Protein AF-A0A523XXC7-F1 (afdb_monomer_lite)

Structure (mmCIF, N/CA/C/O backbone):
data_AF-A0A523XXC7-F1
#
_entry.id   AF-A0A523XXC7-F1
#
loop_
_atom_site.group_PDB
_atom_site.id
_atom_site.type_symbol
_atom_site.label_atom_id
_atom_site.label_alt_id
_atom_site.label_comp_id
_atom_site.label_asym_id
_atom_site.label_entity_id
_atom_site.label_seq_id
_atom_site.pdbx_PDB_ins_code
_atom_site.Cartn_x
_atom_site.Cartn_y
_atom_site.Cartn_z
_atom_site.occupancy
_atom_site.B_iso_or_equiv
_atom_site.auth_seq_id
_atom_site.auth_comp_id
_atom_site.auth_asym_id
_atom_site.auth_atom_id
_atom_site.pdbx_PDB_model_num
ATOM 1 N N . MET A 1 1 ? 66.576 -12.787 -22.210 1.00 51.50 1 MET A N 1
ATOM 2 C CA . MET A 1 1 ? 65.827 -11.520 -22.410 1.00 51.50 1 MET A CA 1
ATOM 3 C C . MET A 1 1 ? 64.479 -11.651 -23.153 1.00 51.50 1 MET A C 1
ATOM 5 O O . MET A 1 1 ? 63.922 -10.629 -23.510 1.00 51.50 1 MET A O 1
ATOM 9 N N . LYS A 1 2 ? 63.884 -12.848 -23.357 1.00 53.31 2 LYS A N 1
ATOM 10 C CA . LYS A 1 2 ? 62.590 -13.000 -24.082 1.00 53.31 2 LYS A CA 1
ATOM 11 C C . LYS A 1 2 ? 61.400 -13.483 -23.227 1.00 53.31 2 LYS A C 1
ATOM 13 O O . LYS A 1 2 ? 60.315 -13.682 -23.751 1.00 53.31 2 LYS A O 1
ATOM 18 N N . ARG A 1 3 ? 61.594 -13.696 -21.916 1.00 52.50 3 ARG A N 1
ATOM 19 C CA . ARG A 1 3 ? 60.540 -14.209 -21.013 1.00 52.50 3 ARG A CA 1
ATOM 20 C C . ARG A 1 3 ? 59.697 -13.102 -20.355 1.00 52.50 3 ARG A C 1
ATOM 22 O O . ARG A 1 3 ? 58.526 -13.332 -20.097 1.00 52.50 3 ARG A O 1
ATOM 29 N N . VAL A 1 4 ? 60.241 -11.895 -20.164 1.00 45.66 4 VAL A N 1
ATOM 30 C CA . VAL A 1 4 ? 59.551 -10.769 -19.489 1.00 45.66 4 VAL A CA 1
ATOM 31 C C . VAL A 1 4 ? 58.502 -10.093 -20.391 1.00 45.66 4 VAL A C 1
ATOM 33 O O . VAL A 1 4 ? 57.423 -9.739 -19.928 1.00 45.66 4 VAL A O 1
ATOM 36 N N . THR A 1 5 ? 58.756 -10.001 -21.700 1.00 50.88 5 THR A N 1
ATOM 37 C CA . THR A 1 5 ? 57.803 -9.452 -22.687 1.00 50.88 5 THR A CA 1
ATOM 38 C C . THR A 1 5 ? 56.599 -10.369 -22.935 1.00 50.88 5 THR A C 1
ATOM 40 O O . THR A 1 5 ? 55.508 -9.894 -23.235 1.00 50.88 5 THR A O 1
ATOM 43 N N . LEU A 1 6 ? 56.774 -11.682 -22.754 1.00 50.78 6 LEU A N 1
ATOM 44 C C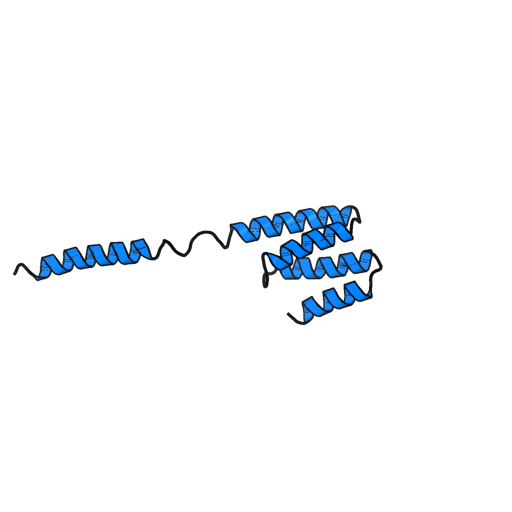A . LEU A 1 6 ? 55.736 -12.703 -22.948 1.00 50.78 6 LEU A CA 1
ATOM 45 C C . LEU A 1 6 ? 54.768 -12.796 -21.754 1.00 50.78 6 LEU A C 1
ATOM 47 O O . LEU A 1 6 ? 53.596 -13.119 -21.938 1.00 50.78 6 LEU A O 1
ATOM 51 N N . ILE A 1 7 ? 55.247 -12.467 -20.548 1.00 55.25 7 ILE A N 1
ATOM 52 C CA . ILE A 1 7 ? 54.428 -12.317 -19.336 1.00 55.25 7 ILE A CA 1
ATOM 53 C C . ILE A 1 7 ? 53.597 -11.028 -19.428 1.00 55.25 7 ILE A C 1
ATOM 55 O O . ILE A 1 7 ? 52.399 -11.075 -19.187 1.00 55.25 7 ILE A O 1
ATOM 59 N N . SER A 1 8 ? 54.183 -9.913 -19.882 1.00 54.81 8 SER A N 1
ATOM 60 C CA . SER A 1 8 ? 53.473 -8.634 -20.076 1.00 54.81 8 SER A CA 1
ATOM 61 C C . SER A 1 8 ? 52.302 -8.737 -21.071 1.00 54.81 8 SER A C 1
ATOM 63 O O . SER A 1 8 ? 51.192 -8.291 -20.782 1.00 54.81 8 SER A O 1
ATOM 65 N N . LEU A 1 9 ? 52.500 -9.428 -22.201 1.00 54.81 9 LEU A N 1
ATOM 66 C CA . LEU A 1 9 ? 51.455 -9.605 -23.216 1.00 54.81 9 LEU A CA 1
ATOM 67 C C . LEU A 1 9 ? 50.316 -10.533 -22.747 1.00 54.81 9 LEU A C 1
ATOM 69 O O . LEU A 1 9 ? 49.152 -10.275 -23.044 1.00 54.81 9 LEU A O 1
ATOM 73 N N . LYS A 1 10 ? 50.629 -11.591 -21.982 1.00 56.75 10 LYS A N 1
ATOM 74 C CA . LYS A 1 10 ? 49.626 -12.531 -21.447 1.00 56.75 10 LYS A CA 1
ATOM 75 C C . LYS A 1 10 ? 48.897 -12.005 -20.209 1.00 56.75 10 LYS A C 1
ATOM 77 O O . LYS A 1 10 ? 47.713 -12.281 -20.063 1.00 56.75 10 LYS A O 1
ATOM 82 N N . VAL A 1 11 ? 49.558 -11.216 -19.359 1.00 57.12 11 VAL A N 1
ATOM 83 C CA . VAL A 1 11 ? 48.920 -10.522 -18.226 1.00 57.12 11 VAL A CA 1
ATOM 84 C C . VAL A 1 11 ? 47.939 -9.467 -18.734 1.00 57.12 11 VAL A C 1
ATOM 86 O O . VAL A 1 11 ? 46.849 -9.375 -18.192 1.00 57.12 11 VAL A O 1
ATOM 89 N N . CYS A 1 12 ? 48.255 -8.757 -19.823 1.00 52.66 12 CYS A N 1
ATOM 90 C CA . CYS A 1 12 ? 47.330 -7.811 -20.455 1.00 52.66 12 CYS A CA 1
ATOM 91 C C . CYS A 1 12 ? 46.082 -8.513 -21.023 1.00 52.66 12 CYS A C 1
ATOM 93 O O . CYS A 1 12 ? 44.964 -8.059 -20.810 1.00 52.66 12 CYS A O 1
ATOM 95 N N . TRP A 1 13 ? 46.251 -9.683 -21.651 1.00 58.91 13 TRP A N 1
ATOM 96 C CA . TRP A 1 13 ? 45.123 -10.502 -22.112 1.00 58.91 13 TRP A CA 1
ATOM 97 C C . TRP A 1 13 ? 44.272 -11.044 -20.959 1.00 58.91 13 TRP A C 1
ATOM 99 O O . TRP A 1 13 ? 43.051 -11.004 -21.039 1.00 58.91 13 TRP A O 1
ATOM 109 N N . ILE A 1 14 ? 44.886 -11.495 -19.863 1.00 58.19 14 ILE A N 1
ATOM 110 C CA . ILE A 1 14 ? 44.153 -11.966 -18.679 1.00 58.19 14 ILE A CA 1
ATOM 111 C C . ILE A 1 14 ? 43.452 -10.800 -17.967 1.00 58.19 14 ILE A C 1
ATOM 113 O O . ILE A 1 14 ? 42.332 -10.976 -17.512 1.00 58.19 14 ILE A O 1
ATOM 117 N N . PHE A 1 15 ? 44.037 -9.600 -17.925 1.00 57.25 15 PHE A N 1
ATOM 118 C CA . PHE A 1 15 ? 43.404 -8.413 -17.337 1.00 57.25 15 PHE A CA 1
ATOM 119 C C . PHE A 1 15 ? 42.231 -7.905 -18.191 1.00 57.25 15 PHE A C 1
ATOM 121 O O . PHE A 1 15 ? 41.207 -7.531 -17.638 1.00 57.25 15 PHE A O 1
ATOM 128 N N . VAL A 1 16 ? 42.321 -7.976 -19.525 1.00 59.12 16 VAL A N 1
ATOM 129 C CA . VAL A 1 16 ? 41.205 -7.675 -20.448 1.00 59.12 16 VAL A CA 1
ATOM 130 C C . VAL A 1 16 ? 40.094 -8.725 -20.353 1.00 59.12 16 VAL A C 1
ATOM 132 O O . VAL A 1 16 ? 38.921 -8.384 -20.441 1.00 59.12 16 VAL A O 1
ATOM 135 N N . ILE A 1 17 ? 40.439 -9.992 -20.119 1.00 60.47 17 ILE A N 1
ATOM 136 C CA . ILE A 1 17 ? 39.466 -11.077 -19.935 1.00 60.47 17 ILE A CA 1
ATOM 137 C C . ILE A 1 17 ? 38.823 -11.003 -18.540 1.00 60.47 17 ILE A C 1
ATOM 139 O O . ILE A 1 17 ? 37.621 -11.183 -18.435 1.00 60.47 17 ILE A O 1
ATOM 143 N N . VAL A 1 18 ? 39.560 -10.663 -17.478 1.00 59.22 18 VAL A N 1
ATOM 144 C CA . VAL A 1 18 ? 39.026 -10.510 -16.108 1.00 59.22 18 VAL A CA 1
ATOM 145 C C . VAL A 1 18 ? 38.244 -9.199 -15.930 1.00 59.22 18 VAL A C 1
ATOM 147 O O . VAL A 1 18 ? 37.265 -9.187 -15.190 1.00 59.22 18 VAL A O 1
ATOM 150 N N . LEU A 1 19 ? 38.599 -8.125 -16.648 1.00 57.41 19 LEU A N 1
ATOM 151 C CA . LEU A 1 19 ? 37.785 -6.902 -16.749 1.00 57.41 19 LEU A CA 1
ATOM 152 C C . LEU A 1 19 ? 36.624 -7.036 -17.751 1.00 57.41 19 LEU A C 1
ATOM 154 O O . LEU A 1 19 ? 35.661 -6.283 -17.665 1.00 57.41 19 LEU A O 1
ATOM 158 N N . GLY A 1 20 ? 36.706 -7.975 -18.697 1.00 57.00 20 GLY A N 1
ATOM 159 C CA . GLY A 1 20 ? 35.671 -8.237 -19.701 1.00 57.00 20 GLY A CA 1
ATOM 160 C C . GLY A 1 20 ? 34.631 -9.284 -19.285 1.00 57.00 20 GLY A C 1
ATOM 161 O O . GLY A 1 20 ? 33.493 -9.211 -19.733 1.00 57.00 20 GLY A O 1
ATOM 162 N N . LEU A 1 21 ? 34.979 -10.238 -18.414 1.00 55.69 21 LEU A N 1
ATOM 163 C CA . LEU A 1 21 ? 34.060 -11.274 -17.912 1.00 55.69 21 LEU A CA 1
ATOM 164 C C . LEU A 1 21 ? 33.391 -10.934 -16.578 1.00 55.69 21 LEU A C 1
ATOM 166 O O . LEU A 1 21 ? 32.454 -11.628 -16.197 1.00 55.69 21 LEU A O 1
ATOM 170 N N . SER A 1 22 ? 33.792 -9.869 -15.885 1.00 52.72 22 SER A N 1
ATOM 171 C CA . SER A 1 22 ? 33.040 -9.384 -14.719 1.00 52.72 22 SER A CA 1
ATOM 172 C C . SER A 1 22 ? 31.804 -8.558 -15.095 1.00 52.72 22 SER A C 1
ATOM 174 O O . SER A 1 22 ? 30.959 -8.311 -14.239 1.00 52.72 22 SER A O 1
ATOM 176 N N . VAL A 1 23 ? 31.641 -8.183 -16.370 1.00 53.22 23 VAL A N 1
ATOM 177 C CA . VAL A 1 23 ? 30.481 -7.401 -16.843 1.00 53.22 23 VAL A CA 1
ATOM 178 C C . VAL A 1 23 ? 29.294 -8.285 -17.252 1.00 53.22 23 VAL A C 1
ATOM 180 O O . VAL A 1 23 ? 28.218 -7.769 -17.525 1.00 53.22 23 VAL A O 1
ATOM 183 N N . LEU A 1 24 ? 29.410 -9.619 -17.230 1.00 53.28 24 LEU A N 1
ATOM 184 C CA . LEU A 1 24 ? 28.281 -10.491 -17.592 1.00 53.28 24 LEU A CA 1
ATOM 185 C C . LEU A 1 24 ? 27.362 -10.886 -16.423 1.00 53.28 24 LEU A C 1
ATOM 187 O O . LEU A 1 24 ? 26.519 -11.764 -16.594 1.00 53.28 24 LEU A O 1
ATOM 191 N N . SER A 1 25 ? 27.502 -10.255 -15.251 1.00 56.03 25 SER A N 1
ATOM 192 C CA . SER A 1 25 ? 26.629 -10.544 -14.100 1.00 56.03 25 SER A CA 1
ATOM 193 C C . SER A 1 25 ? 25.919 -9.354 -13.460 1.00 56.03 25 SER A C 1
ATOM 195 O O . SER A 1 25 ? 25.141 -9.585 -12.545 1.00 56.03 25 SER A O 1
ATOM 197 N N . PHE A 1 26 ? 26.097 -8.112 -13.912 1.00 58.41 26 PHE A N 1
ATOM 198 C CA . PHE A 1 26 ? 25.456 -6.975 -13.236 1.00 58.41 26 PHE A CA 1
ATOM 199 C C . PHE A 1 26 ? 25.040 -5.877 -14.216 1.00 58.41 26 PHE A C 1
ATOM 201 O O . PHE A 1 26 ? 25.605 -4.790 -14.222 1.00 58.41 26 PHE A O 1
ATOM 208 N N . ALA A 1 27 ? 24.058 -6.157 -15.065 1.00 51.53 27 ALA A N 1
ATOM 209 C CA . ALA A 1 27 ? 23.290 -5.112 -15.730 1.00 51.53 27 ALA A CA 1
ATOM 210 C C . ALA A 1 27 ? 21.886 -5.646 -16.024 1.00 51.53 27 ALA A C 1
ATOM 212 O O . ALA A 1 27 ? 21.742 -6.718 -16.603 1.00 51.53 27 ALA A O 1
ATOM 213 N N . ASP A 1 28 ? 20.890 -4.875 -15.596 1.00 48.06 28 ASP A N 1
ATOM 214 C CA . ASP A 1 28 ? 19.459 -5.040 -15.856 1.00 48.06 28 ASP A CA 1
ATOM 215 C C . ASP A 1 28 ? 18.718 -6.176 -15.140 1.00 48.06 28 ASP A C 1
ATOM 217 O O . ASP A 1 28 ? 18.062 -7.007 -15.760 1.00 48.06 28 ASP A O 1
ATOM 221 N N . THR A 1 29 ? 18.673 -6.107 -13.807 1.00 49.06 29 THR A N 1
ATOM 222 C CA . THR A 1 29 ? 17.454 -6.553 -13.095 1.00 49.06 29 THR A CA 1
ATOM 223 C C . THR A 1 29 ? 16.817 -5.447 -12.245 1.00 49.06 29 THR A C 1
ATOM 225 O O . THR A 1 29 ? 15.640 -5.536 -11.921 1.00 49.06 29 THR A O 1
ATOM 228 N N . GLU A 1 30 ? 17.521 -4.353 -11.936 1.00 55.28 30 GLU A N 1
ATOM 229 C CA . GLU A 1 30 ? 16.993 -3.335 -11.008 1.00 55.28 30 GLU A CA 1
ATOM 230 C C . GLU A 1 30 ? 16.109 -2.260 -11.664 1.00 55.28 30 GLU A C 1
ATOM 232 O O . GLU A 1 30 ? 15.252 -1.689 -10.997 1.00 55.28 30 GLU A O 1
ATOM 237 N N . SER A 1 31 ? 16.260 -1.978 -12.964 1.00 54.53 31 SER A N 1
ATOM 238 C CA . SER A 1 31 ? 15.408 -0.974 -13.634 1.00 54.53 31 SER A CA 1
ATOM 239 C C . SER A 1 31 ? 14.092 -1.554 -14.163 1.00 54.53 31 SER A C 1
ATOM 241 O O . SER A 1 31 ? 13.071 -0.875 -14.120 1.00 54.53 31 SER A O 1
ATOM 243 N N . GLY A 1 32 ? 14.080 -2.817 -14.608 1.00 58.38 32 GLY A N 1
ATOM 244 C CA . GLY A 1 32 ? 12.875 -3.447 -15.166 1.00 58.38 32 GLY A CA 1
ATOM 245 C C . GLY A 1 32 ? 11.777 -3.701 -14.129 1.00 58.38 32 GLY A C 1
ATOM 246 O O . GLY A 1 32 ? 10.603 -3.463 -14.404 1.00 58.38 32 GLY A O 1
ATOM 247 N N . THR A 1 33 ? 12.154 -4.120 -12.918 1.00 61.19 33 THR A N 1
ATOM 248 C CA . THR A 1 33 ? 11.207 -4.421 -11.831 1.00 61.19 33 THR A CA 1
ATOM 249 C C . THR A 1 33 ? 10.565 -3.162 -11.252 1.00 61.19 33 THR A C 1
ATOM 251 O O . THR A 1 33 ? 9.369 -3.165 -10.969 1.00 61.19 33 THR A O 1
ATOM 254 N N . ASN A 1 34 ? 11.318 -2.061 -11.139 1.00 69.81 34 ASN A N 1
ATOM 255 C CA . ASN A 1 34 ? 10.792 -0.785 -10.649 1.00 69.81 34 ASN A CA 1
ATOM 256 C C . ASN A 1 34 ? 9.765 -0.179 -11.614 1.00 69.81 34 ASN A C 1
ATOM 258 O O . ASN A 1 34 ? 8.711 0.268 -11.170 1.00 69.81 34 ASN A O 1
ATOM 262 N N . THR A 1 35 ? 10.006 -0.235 -12.927 1.00 84.25 35 THR A N 1
ATOM 263 C CA . THR A 1 35 ? 9.038 0.269 -13.915 1.00 84.25 35 THR A CA 1
ATOM 264 C C . THR A 1 35 ? 7.741 -0.543 -13.925 1.00 84.25 35 THR A C 1
ATOM 266 O O . THR A 1 35 ? 6.658 0.026 -14.038 1.00 84.25 35 THR A O 1
ATOM 269 N N . GLU A 1 36 ? 7.812 -1.867 -13.785 1.00 89.88 36 GLU A N 1
ATOM 270 C CA . GLU A 1 36 ? 6.612 -2.711 -13.751 1.00 89.88 36 GLU A CA 1
ATOM 271 C C . GLU A 1 36 ? 5.825 -2.525 -12.435 1.00 89.88 36 GLU A C 1
ATOM 273 O O . GLU A 1 36 ? 4.598 -2.399 -12.449 1.00 89.88 36 GLU A O 1
ATOM 278 N N . ALA A 1 37 ? 6.518 -2.388 -11.299 1.00 93.69 37 ALA A N 1
ATOM 279 C CA . ALA A 1 37 ? 5.903 -2.044 -10.016 1.00 93.69 37 ALA A CA 1
ATOM 280 C C . ALA A 1 37 ? 5.207 -0.667 -10.050 1.00 93.69 37 ALA A C 1
ATOM 282 O O . ALA A 1 37 ? 4.085 -0.529 -9.562 1.00 93.69 37 ALA A O 1
ATOM 283 N N . GLU A 1 38 ? 5.819 0.340 -10.680 1.00 93.69 38 GLU A N 1
ATOM 284 C CA . GLU A 1 38 ? 5.213 1.663 -10.896 1.00 93.69 38 GLU A CA 1
ATOM 285 C C . GLU A 1 38 ? 3.934 1.588 -11.740 1.00 93.69 38 GLU A C 1
ATOM 287 O O . GLU A 1 38 ? 2.934 2.233 -11.416 1.00 93.69 38 GLU A O 1
ATOM 292 N N . GLN A 1 39 ? 3.922 0.763 -12.790 1.00 96.06 39 GLN A N 1
ATOM 293 C CA . GLN A 1 39 ? 2.731 0.558 -13.619 1.00 96.06 39 GLN A CA 1
ATOM 294 C C . GLN A 1 39 ? 1.578 -0.060 -12.823 1.00 96.06 39 GLN A C 1
ATOM 296 O O . GLN A 1 39 ? 0.435 0.395 -12.927 1.00 96.06 39 GLN A O 1
ATOM 301 N N . HIS A 1 40 ? 1.865 -1.079 -12.010 1.00 97.69 40 HIS A N 1
ATOM 302 C CA . HIS A 1 40 ? 0.867 -1.684 -11.131 1.00 97.69 40 HIS A CA 1
ATOM 303 C C . HIS A 1 40 ? 0.353 -0.694 -10.083 1.00 97.69 40 HIS A C 1
ATOM 305 O O . HIS A 1 40 ? -0.855 -0.635 -9.841 1.00 97.69 40 HIS A O 1
ATOM 311 N N . PHE A 1 41 ? 1.236 0.131 -9.520 1.00 97.81 41 PHE A N 1
ATOM 312 C CA . PHE A 1 41 ? 0.865 1.165 -8.559 1.00 97.81 41 PHE A CA 1
ATOM 313 C C . PHE A 1 41 ? -0.079 2.205 -9.174 1.00 97.81 41 PHE A C 1
ATOM 315 O O . PHE A 1 41 ? -1.117 2.526 -8.594 1.00 97.81 41 PHE A O 1
ATOM 322 N N . GLU A 1 42 ? 0.224 2.693 -10.378 1.00 97.88 42 GLU A N 1
ATOM 323 C CA . GLU A 1 42 ? -0.633 3.675 -11.043 1.00 97.88 42 GLU A CA 1
ATOM 324 C C . GLU A 1 42 ? -1.986 3.077 -11.442 1.00 97.88 42 GLU A C 1
ATOM 326 O O . GLU A 1 42 ? -3.038 3.688 -11.239 1.00 97.88 42 GLU A O 1
ATOM 331 N N . LYS A 1 43 ? -1.996 1.829 -11.921 1.00 98.44 43 LYS A N 1
ATOM 332 C CA . LYS A 1 43 ? -3.245 1.111 -12.194 1.00 98.44 43 LYS A CA 1
ATOM 333 C C . LYS A 1 43 ? -4.102 0.963 -10.931 1.00 98.44 43 LYS A C 1
ATOM 335 O O . LYS A 1 43 ? -5.322 1.134 -11.001 1.00 98.44 43 LYS A O 1
ATOM 340 N N . ALA A 1 44 ? -3.482 0.668 -9.790 1.00 98.50 44 ALA A N 1
ATOM 341 C CA . ALA A 1 44 ? -4.162 0.586 -8.504 1.00 98.50 44 ALA A CA 1
ATOM 342 C C . ALA A 1 44 ? -4.762 1.941 -8.085 1.00 98.50 44 ALA A C 1
ATOM 344 O O . ALA A 1 44 ? -5.924 1.988 -7.680 1.00 98.50 44 ALA A O 1
ATOM 345 N N . ASN A 1 45 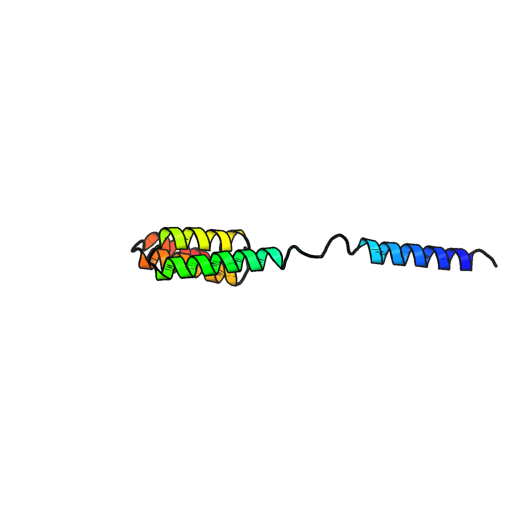? -4.037 3.051 -8.277 1.00 98.50 45 ASN A N 1
ATOM 346 C CA . ASN A 1 45 ? -4.546 4.406 -8.021 1.00 98.50 45 ASN A CA 1
ATOM 347 C C . ASN A 1 45 ? -5.798 4.711 -8.854 1.00 98.50 45 ASN A C 1
ATOM 349 O O . ASN A 1 45 ? -6.772 5.272 -8.350 1.00 98.50 45 ASN A O 1
ATOM 353 N N . GLU A 1 46 ? -5.796 4.328 -10.129 1.00 98.69 46 GLU A N 1
ATOM 354 C CA . GLU A 1 46 ? -6.945 4.498 -11.017 1.00 98.69 46 GLU A CA 1
ATOM 355 C C . GLU A 1 46 ? -8.160 3.672 -10.571 1.00 98.69 46 GLU A C 1
ATOM 357 O O . GLU A 1 46 ? -9.294 4.156 -10.612 1.00 98.69 46 GLU A O 1
ATOM 362 N N . LEU A 1 47 ? -7.945 2.438 -10.108 1.00 98.69 47 LEU A N 1
ATOM 363 C CA . LEU A 1 47 ? -9.004 1.602 -9.529 1.00 98.69 47 LEU A CA 1
ATOM 364 C C . LEU A 1 47 ? -9.556 2.219 -8.237 1.00 98.69 47 LEU A C 1
ATOM 366 O O . LEU A 1 47 ? -10.772 2.319 -8.071 1.00 98.69 47 LEU A O 1
ATOM 370 N N . LEU A 1 48 ? -8.679 2.743 -7.379 1.00 98.25 48 LEU A N 1
ATOM 371 C CA . LEU A 1 48 ? -9.056 3.415 -6.138 1.00 98.25 48 LEU A CA 1
ATOM 372 C C . LEU A 1 48 ? -9.908 4.670 -6.392 1.00 98.25 48 LEU A C 1
ATOM 374 O O . LEU A 1 48 ? -10.903 4.885 -5.698 1.00 98.25 48 LEU A O 1
ATOM 378 N N . LYS A 1 49 ? -9.569 5.474 -7.412 1.00 98.19 49 LYS A N 1
ATOM 379 C CA . LYS A 1 49 ? -10.375 6.634 -7.849 1.00 98.19 49 LYS A CA 1
ATOM 380 C C . LYS A 1 49 ? -11.787 6.227 -8.277 1.00 98.19 49 LYS A C 1
ATOM 382 O O . LYS A 1 49 ? -12.729 6.989 -8.075 1.00 98.19 49 LYS A O 1
ATOM 387 N N . ARG A 1 50 ? -11.943 5.023 -8.832 1.00 98.38 50 ARG A N 1
ATOM 388 C CA . ARG A 1 50 ? -13.242 4.431 -9.191 1.00 98.38 50 ARG A CA 1
ATOM 389 C C . ARG A 1 50 ? -13.943 3.728 -8.027 1.00 98.38 50 ARG A C 1
ATOM 391 O O . ARG A 1 50 ? -15.020 3.182 -8.235 1.00 98.38 50 ARG A O 1
ATOM 398 N N . MET A 1 51 ? -13.364 3.763 -6.823 1.00 98.19 51 MET A N 1
ATOM 399 C CA . MET A 1 51 ? -13.842 3.052 -5.630 1.00 98.19 51 MET A CA 1
ATOM 400 C C . MET A 1 51 ? -13.853 1.523 -5.786 1.00 98.19 51 MET A C 1
ATOM 402 O O . MET A 1 51 ? -14.502 0.824 -5.013 1.00 98.19 51 MET A O 1
ATOM 406 N N . ASP A 1 52 ? -13.110 0.996 -6.760 1.00 98.56 52 ASP A N 1
ATOM 407 C CA . ASP A 1 52 ? -12.933 -0.440 -6.955 1.00 98.56 52 ASP A CA 1
ATOM 408 C C . ASP A 1 52 ? -11.819 -0.939 -6.025 1.00 98.56 52 ASP A C 1
ATOM 410 O O . ASP A 1 52 ? -10.665 -1.128 -6.418 1.00 98.56 52 ASP A O 1
ATOM 414 N N . TYR A 1 53 ? -12.156 -1.030 -4.736 1.00 98.44 53 TYR A N 1
ATOM 415 C CA . TYR A 1 53 ? -11.189 -1.280 -3.670 1.00 98.44 53 TYR A CA 1
ATOM 416 C C . TYR A 1 53 ? -10.546 -2.662 -3.77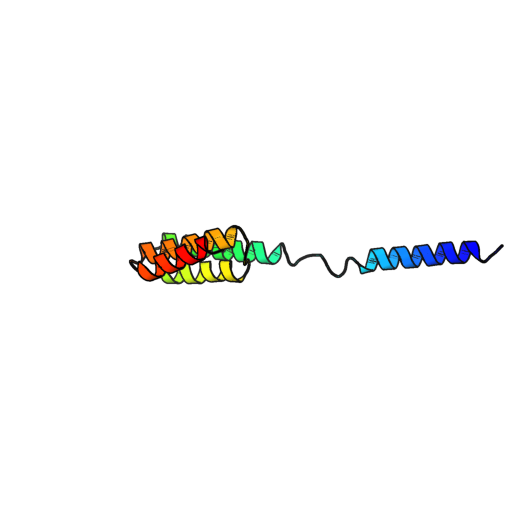7 1.00 98.44 53 TYR A C 1
ATOM 418 O O . TYR A 1 53 ? -9.340 -2.782 -3.581 1.00 98.44 53 TYR A O 1
ATOM 426 N N . GLU A 1 54 ? -11.319 -3.692 -4.123 1.00 98.38 54 GLU A N 1
ATOM 427 C CA . GLU A 1 54 ? -10.820 -5.064 -4.243 1.00 98.38 54 GLU A CA 1
ATOM 428 C C . GLU A 1 54 ? -9.776 -5.175 -5.360 1.00 98.38 54 GLU A C 1
ATOM 430 O O . GLU A 1 54 ? -8.671 -5.680 -5.142 1.00 98.38 54 GLU A O 1
ATOM 435 N N . ALA A 1 55 ? -10.079 -4.630 -6.540 1.00 98.50 55 ALA A N 1
ATOM 436 C CA . ALA A 1 55 ? -9.136 -4.638 -7.645 1.00 98.50 55 ALA A CA 1
ATOM 437 C C . ALA A 1 55 ? -7.913 -3.749 -7.363 1.00 98.50 55 ALA A C 1
ATOM 439 O O . ALA A 1 55 ? -6.794 -4.126 -7.715 1.00 98.50 55 ALA A O 1
ATOM 440 N N . ALA A 1 56 ? -8.093 -2.596 -6.704 1.00 98.75 56 ALA A N 1
ATOM 441 C CA . ALA A 1 56 ? -6.975 -1.745 -6.290 1.00 98.75 56 ALA A CA 1
ATOM 442 C C . ALA A 1 56 ? -6.023 -2.495 -5.345 1.00 98.75 56 ALA A C 1
ATOM 444 O O . ALA A 1 56 ? -4.813 -2.501 -5.564 1.00 98.75 56 ALA A O 1
ATOM 445 N N . ILE A 1 57 ? -6.564 -3.200 -4.345 1.00 98.75 57 ILE A N 1
ATOM 446 C CA . ILE A 1 57 ? -5.791 -4.038 -3.418 1.00 98.75 57 ILE A CA 1
ATOM 447 C C . ILE A 1 57 ? -5.028 -5.128 -4.173 1.00 98.75 57 ILE A C 1
ATOM 449 O O . ILE A 1 57 ? -3.855 -5.365 -3.884 1.00 98.75 57 ILE A O 1
ATOM 453 N N . ALA A 1 58 ? -5.655 -5.790 -5.148 1.00 98.56 58 ALA A N 1
ATOM 454 C CA . ALA A 1 58 ? -4.993 -6.820 -5.943 1.00 98.56 58 ALA A CA 1
ATOM 455 C C . ALA A 1 58 ? -3.788 -6.269 -6.728 1.00 98.56 58 ALA A C 1
ATOM 457 O O . ALA A 1 58 ? -2.746 -6.920 -6.783 1.00 98.56 58 ALA A O 1
ATOM 458 N N . GLU A 1 59 ? -3.900 -5.070 -7.306 1.00 98.50 59 GLU A N 1
ATOM 459 C CA . GLU A 1 59 ? -2.789 -4.434 -8.022 1.00 98.50 59 GLU A CA 1
ATOM 460 C C . GLU A 1 59 ? -1.691 -3.936 -7.068 1.00 98.50 59 GLU A C 1
ATOM 462 O O . GLU A 1 59 ? -0.518 -4.208 -7.319 1.00 98.50 59 GLU A O 1
ATOM 467 N N . TYR A 1 60 ? -2.029 -3.318 -5.929 1.00 98.31 60 TYR A N 1
ATOM 468 C CA . TYR A 1 60 ? -1.025 -2.937 -4.925 1.00 98.31 60 TYR A CA 1
ATOM 469 C C . TYR A 1 60 ? -0.275 -4.146 -4.350 1.00 98.31 60 TYR A C 1
ATOM 471 O O . TYR A 1 60 ? 0.926 -4.062 -4.107 1.00 98.31 60 TYR A O 1
ATOM 479 N N . ASN A 1 61 ? -0.936 -5.294 -4.168 1.00 97.69 61 ASN A N 1
ATOM 480 C CA . ASN A 1 61 ? -0.255 -6.506 -3.705 1.00 97.69 61 ASN A CA 1
ATOM 481 C C . ASN A 1 61 ? 0.835 -6.959 -4.683 1.00 97.69 61 ASN A C 1
ATOM 483 O O . ASN A 1 61 ? 1.892 -7.402 -4.240 1.00 97.69 61 ASN A O 1
ATOM 487 N N . LYS A 1 62 ? 0.628 -6.798 -5.998 1.00 96.88 62 LYS A N 1
ATOM 488 C CA . LYS A 1 62 ? 1.679 -7.091 -6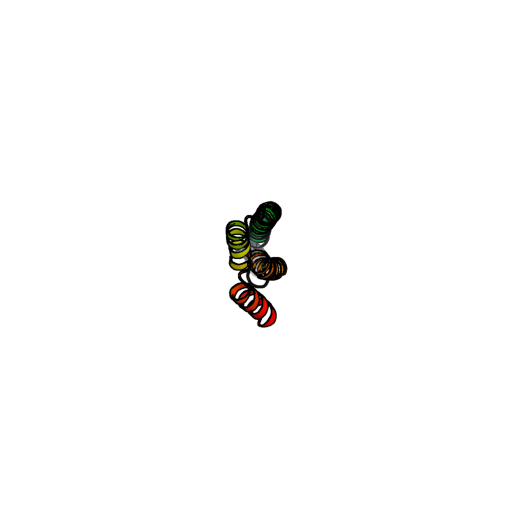.984 1.00 96.88 62 LYS A CA 1
ATOM 489 C C . LYS A 1 62 ? 2.899 -6.204 -6.755 1.00 96.88 62 LYS A C 1
ATOM 491 O O . LYS A 1 62 ? 4.006 -6.726 -6.676 1.00 96.88 62 LYS A O 1
ATOM 496 N N . VAL A 1 63 ? 2.692 -4.905 -6.524 1.00 96.31 63 VAL A N 1
ATOM 497 C CA . VAL A 1 63 ? 3.772 -3.955 -6.191 1.00 96.31 63 VAL A CA 1
ATOM 498 C C . VAL A 1 63 ? 4.581 -4.436 -4.982 1.00 96.31 63 VAL A C 1
ATOM 500 O O . VAL A 1 63 ? 5.807 -4.509 -5.048 1.00 96.31 63 VAL A O 1
ATOM 503 N N . VAL A 1 64 ? 3.900 -4.837 -3.9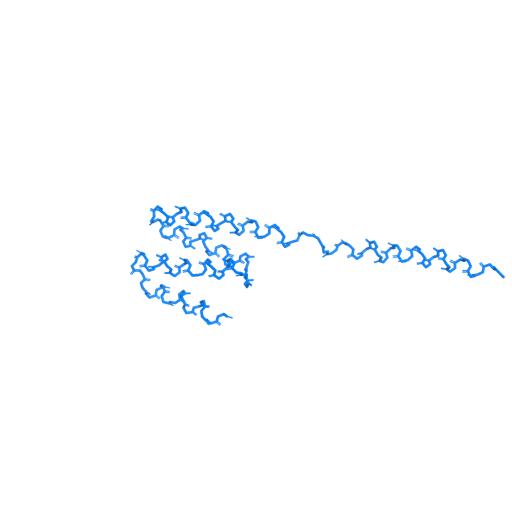02 1.00 94.75 64 VAL A N 1
ATOM 504 C CA . VAL A 1 64 ? 4.552 -5.353 -2.686 1.00 94.75 64 VAL A CA 1
ATOM 505 C C . VAL A 1 64 ? 5.358 -6.625 -2.972 1.00 94.75 64 VAL A C 1
ATOM 507 O O . VAL A 1 64 ? 6.459 -6.781 -2.448 1.00 94.75 64 VAL A O 1
ATOM 510 N N . THR A 1 65 ? 4.850 -7.527 -3.819 1.00 92.94 65 THR A N 1
ATOM 511 C CA . THR A 1 65 ? 5.556 -8.774 -4.165 1.00 92.94 65 THR A CA 1
ATOM 512 C C . THR A 1 65 ? 6.764 -8.572 -5.078 1.00 92.94 65 THR A C 1
ATOM 514 O O . THR A 1 65 ? 7.723 -9.332 -4.984 1.00 92.94 65 THR A O 1
ATOM 517 N N . MET A 1 66 ? 6.728 -7.573 -5.959 1.00 88.06 66 MET A N 1
ATOM 518 C CA . MET A 1 66 ? 7.763 -7.348 -6.973 1.00 88.06 66 MET A CA 1
ATOM 519 C C . MET A 1 66 ? 8.948 -6.545 -6.440 1.00 88.06 66 MET A C 1
ATOM 521 O O . MET A 1 66 ? 10.084 -6.782 -6.847 1.00 88.06 66 MET A O 1
ATOM 525 N N . SER A 1 67 ? 8.685 -5.623 -5.514 1.00 81.69 67 SER A N 1
ATOM 526 C CA . SER A 1 67 ? 9.684 -4.692 -4.988 1.00 81.69 67 SER A CA 1
ATOM 527 C C . SER A 1 67 ? 9.729 -4.737 -3.460 1.00 81.69 67 SER A C 1
ATOM 529 O O . SER A 1 67 ? 9.720 -3.695 -2.802 1.00 81.69 67 SER A O 1
ATOM 531 N N . SER A 1 68 ? 9.761 -5.939 -2.876 1.00 74.56 68 SER A N 1
ATOM 532 C CA . SER A 1 68 ? 9.861 -6.129 -1.421 1.00 74.56 68 SER A CA 1
ATOM 533 C C . SER A 1 68 ? 11.036 -5.322 -0.845 1.00 74.56 68 SER A C 1
ATOM 535 O O . SER A 1 68 ? 12.143 -5.412 -1.374 1.00 74.56 68 SER A O 1
ATOM 537 N N . ASN A 1 69 ? 10.807 -4.552 0.226 1.00 77.19 69 ASN A N 1
ATOM 538 C CA . ASN A 1 69 ? 11.758 -3.609 0.854 1.00 77.19 69 ASN A CA 1
ATOM 539 C C . ASN A 1 69 ? 12.067 -2.317 0.070 1.00 77.19 69 ASN A C 1
ATOM 541 O O . ASN A 1 69 ? 13.060 -1.644 0.345 1.00 77.19 69 ASN A O 1
ATOM 545 N N . SER A 1 70 ? 11.227 -1.939 -0.893 1.00 89.00 70 SER A N 1
ATOM 546 C CA . SER A 1 70 ? 11.305 -0.630 -1.553 1.00 89.00 70 SER A CA 1
ATOM 547 C C . SER A 1 70 ? 10.318 0.375 -0.956 1.00 89.00 70 SER A C 1
ATOM 549 O O . SER A 1 70 ? 9.276 0.008 -0.408 1.00 89.00 70 SER A O 1
ATOM 551 N N . LYS A 1 71 ? 10.593 1.671 -1.154 1.00 91.88 71 LYS A N 1
ATOM 552 C CA . LYS A 1 71 ? 9.649 2.736 -0.789 1.00 91.88 71 LYS A CA 1
ATOM 553 C C . LYS A 1 71 ? 8.287 2.554 -1.475 1.00 91.88 71 LYS A C 1
ATOM 555 O O . LYS A 1 71 ? 7.262 2.773 -0.843 1.00 91.88 71 LYS A O 1
ATOM 560 N N . ILE 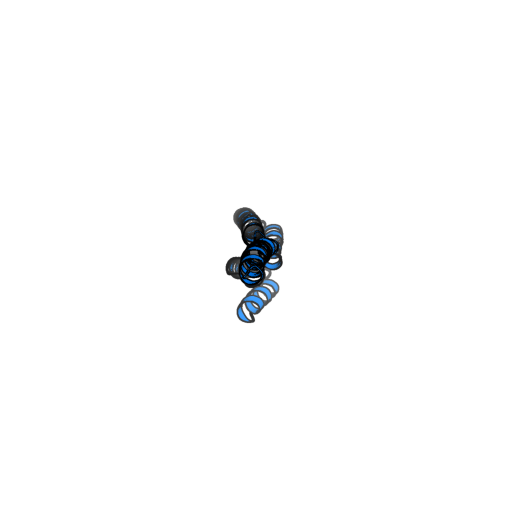A 1 72 ? 8.263 2.127 -2.742 1.00 93.75 72 ILE A N 1
ATOM 561 C CA . ILE A 1 72 ? 7.005 1.930 -3.476 1.00 93.75 72 ILE A CA 1
ATOM 562 C C . ILE A 1 72 ? 6.192 0.751 -2.919 1.00 93.75 72 ILE A C 1
ATOM 564 O O . ILE A 1 72 ? 4.967 0.825 -2.883 1.00 93.75 72 ILE A O 1
ATOM 568 N N . ALA A 1 73 ? 6.847 -0.297 -2.408 1.00 94.50 73 ALA A N 1
ATOM 569 C CA . ALA A 1 73 ? 6.163 -1.382 -1.707 1.00 94.50 73 ALA A CA 1
ATOM 570 C C . ALA A 1 73 ? 5.572 -0.920 -0.368 1.00 94.50 73 ALA A C 1
ATOM 572 O O . ALA A 1 73 ? 4.432 -1.264 -0.068 1.00 94.50 73 ALA A O 1
ATOM 573 N N . GLN A 1 74 ? 6.285 -0.087 0.396 1.00 95.31 74 GLN A N 1
ATOM 574 C CA . GLN A 1 74 ? 5.745 0.516 1.623 1.00 95.31 74 GLN A CA 1
ATOM 575 C C . GLN A 1 74 ? 4.545 1.426 1.323 1.00 95.31 74 GLN A C 1
ATOM 577 O O . GLN A 1 74 ? 3.500 1.316 1.969 1.00 95.31 74 GLN A O 1
ATOM 582 N N . ASP A 1 75 ? 4.654 2.271 0.292 1.00 96.31 75 ASP A N 1
ATOM 583 C CA . ASP A 1 75 ? 3.553 3.116 -0.175 1.00 96.31 75 ASP A CA 1
ATOM 584 C C . ASP A 1 75 ? 2.353 2.246 -0.613 1.00 96.31 75 ASP A C 1
ATOM 586 O O . ASP A 1 75 ? 1.210 2.531 -0.256 1.00 96.31 75 ASP A O 1
ATOM 590 N N . ALA A 1 76 ? 2.586 1.146 -1.337 1.00 97.88 76 ALA A N 1
ATOM 591 C CA . ALA A 1 76 ? 1.534 0.218 -1.757 1.00 97.88 76 ALA A CA 1
ATOM 592 C C . ALA A 1 76 ? 0.868 -0.486 -0.566 1.00 97.88 76 ALA A C 1
ATOM 594 O O . ALA A 1 76 ? -0.357 -0.579 -0.515 1.00 97.88 76 ALA A O 1
ATOM 595 N N . GLN A 1 77 ? 1.648 -0.927 0.422 1.00 97.75 77 GLN A N 1
ATOM 596 C CA . GLN A 1 77 ? 1.142 -1.547 1.647 1.00 97.75 77 GLN A CA 1
ATOM 597 C C . GLN A 1 77 ? 0.271 -0.570 2.455 1.00 97.75 77 GLN A C 1
ATOM 599 O O . GLN A 1 77 ? -0.801 -0.951 2.937 1.00 97.75 77 GLN A O 1
ATOM 604 N N . TYR A 1 78 ? 0.659 0.706 2.531 1.00 98.19 78 TYR A N 1
ATOM 605 C CA . TYR A 1 78 ? -0.186 1.762 3.093 1.00 98.19 78 TYR A CA 1
ATOM 606 C C . TYR A 1 78 ? -1.516 1.891 2.335 1.00 98.19 78 TYR A C 1
ATOM 608 O O . TYR A 1 78 ? -2.590 1.914 2.946 1.00 98.19 78 TYR A O 1
ATOM 616 N N . TRP A 1 79 ? -1.471 1.935 1.001 1.00 98.50 79 TRP A N 1
ATOM 617 C CA . TRP A 1 79 ? -2.678 2.066 0.186 1.00 98.50 79 TRP A CA 1
ATOM 618 C C . TRP A 1 79 ? -3.580 0.829 0.216 1.00 98.50 79 TRP A C 1
ATOM 620 O O . TRP A 1 79 ? -4.798 0.981 0.100 1.00 98.50 79 TRP A O 1
ATOM 630 N N . ILE A 1 80 ? -3.043 -0.368 0.463 1.00 98.62 80 ILE A N 1
ATOM 631 C CA . ILE A 1 80 ? -3.841 -1.569 0.759 1.00 98.62 80 ILE A CA 1
ATOM 632 C C . ILE A 1 80 ? -4.672 -1.347 2.027 1.00 98.62 80 ILE A C 1
ATOM 634 O O . ILE A 1 80 ? -5.890 -1.533 1.999 1.00 98.62 80 ILE A O 1
ATOM 638 N N . GLY A 1 81 ? -4.051 -0.878 3.114 1.00 98.44 81 GLY A N 1
ATOM 639 C CA . GLY A 1 81 ? -4.769 -0.557 4.351 1.00 98.44 81 GLY A CA 1
ATOM 640 C C . GLY A 1 81 ? -5.841 0.516 4.146 1.00 98.44 81 GLY A C 1
ATOM 641 O O . GLY A 1 81 ? -6.983 0.351 4.577 1.00 98.44 81 GLY A O 1
ATOM 642 N N . GLN A 1 82 ? -5.523 1.575 3.396 1.00 98.69 82 GLN A N 1
ATOM 643 C CA . GLN A 1 82 ? -6.485 2.632 3.062 1.00 98.69 82 GLN A CA 1
ATOM 644 C C . GLN A 1 82 ? -7.643 2.133 2.192 1.00 98.69 82 GLN A C 1
ATOM 646 O O . GLN A 1 82 ? -8.772 2.602 2.345 1.00 98.69 82 GLN A O 1
ATOM 651 N N . SER A 1 83 ? -7.385 1.195 1.283 1.00 98.69 83 SER A N 1
ATOM 652 C CA . SER A 1 83 ? -8.414 0.597 0.432 1.00 98.69 83 SER A CA 1
ATOM 653 C C . SER A 1 83 ? -9.371 -0.262 1.258 1.00 98.69 83 SER A C 1
ATOM 655 O O . SER A 1 83 ? -10.581 -0.075 1.158 1.00 98.69 83 SER A O 1
ATOM 657 N N . TYR A 1 84 ? -8.848 -1.106 2.155 1.00 98.75 84 TYR A N 1
ATOM 658 C CA . TYR A 1 84 ? -9.668 -1.859 3.110 1.00 98.75 84 TYR A CA 1
ATOM 659 C C . TYR A 1 84 ? -10.490 -0.939 4.016 1.00 98.75 84 TYR A C 1
ATOM 661 O O . TYR A 1 84 ? -11.681 -1.171 4.224 1.00 98.75 84 TYR A O 1
ATOM 669 N N . PHE A 1 85 ? -9.887 0.147 4.507 1.00 98.62 85 PHE A N 1
ATOM 670 C CA . PHE A 1 85 ? -10.579 1.125 5.344 1.00 98.62 85 PHE A CA 1
ATOM 671 C C . PHE A 1 85 ? -11.754 1.775 4.601 1.00 98.62 85 PHE A C 1
ATOM 673 O O . PHE A 1 85 ? -12.862 1.850 5.130 1.00 98.62 85 PHE A O 1
ATOM 680 N N . ARG A 1 86 ? -11.538 2.204 3.350 1.00 98.06 86 ARG A N 1
ATOM 681 C CA . ARG A 1 86 ? -12.582 2.801 2.498 1.00 98.06 86 ARG A CA 1
ATOM 682 C C . ARG A 1 86 ? -13.668 1.799 2.099 1.00 98.06 86 ARG A C 1
ATOM 684 O O . ARG A 1 86 ? -14.812 2.205 1.931 1.00 98.06 86 ARG A O 1
ATOM 691 N N . ALA A 1 87 ? -13.332 0.513 2.017 1.00 98.12 87 ALA A N 1
ATOM 692 C CA . ALA A 1 87 ? -14.284 -0.577 1.816 1.00 98.12 87 ALA A CA 1
ATOM 693 C C . ALA A 1 87 ? -15.085 -0.943 3.086 1.00 98.12 87 ALA A C 1
ATOM 695 O O . ALA A 1 87 ? -15.959 -1.805 3.028 1.00 98.12 87 ALA A O 1
ATOM 696 N N . GLY A 1 88 ? -14.795 -0.325 4.239 1.00 98.31 88 GLY A N 1
ATOM 697 C CA . GLY A 1 88 ? -15.427 -0.647 5.524 1.00 98.31 88 GLY A CA 1
ATOM 698 C C . GLY A 1 88 ? -14.893 -1.924 6.186 1.00 98.31 88 GLY A C 1
ATOM 699 O O . GLY A 1 88 ? -15.455 -2.393 7.173 1.00 98.31 88 GLY A O 1
ATOM 700 N N . GLN A 1 89 ? -13.804 -2.494 5.667 1.00 98.56 89 GLN A N 1
ATOM 701 C CA . GLN A 1 89 ? -13.168 -3.711 6.172 1.00 98.56 89 GLN A CA 1
ATOM 702 C C . GLN A 1 89 ? -12.083 -3.350 7.197 1.00 98.56 89 GLN A C 1
ATOM 704 O O . GLN A 1 89 ? -10.885 -3.474 6.941 1.00 98.56 89 GLN A O 1
ATOM 709 N N . PHE A 1 90 ? -12.502 -2.854 8.362 1.00 98.19 90 PHE A N 1
ATOM 710 C CA . PHE A 1 90 ? -11.592 -2.253 9.343 1.00 98.19 90 PHE A CA 1
ATOM 711 C C . PHE A 1 90 ? -10.572 -3.226 9.945 1.00 98.19 90 PHE A C 1
ATOM 713 O O . PHE A 1 90 ? -9.421 -2.838 10.130 1.00 98.19 90 PHE A O 1
ATOM 720 N N . ASP A 1 91 ? -10.948 -4.484 10.189 1.00 98.38 91 ASP A N 1
ATOM 721 C CA . ASP A 1 91 ? -10.016 -5.489 10.722 1.00 98.38 91 ASP A CA 1
ATOM 722 C C . ASP A 1 91 ? -8.875 -5.768 9.732 1.00 98.38 91 ASP A C 1
ATOM 724 O O . ASP A 1 91 ? -7.702 -5.772 10.103 1.00 98.38 91 ASP A O 1
ATOM 728 N N . ALA A 1 92 ? -9.207 -5.909 8.443 1.00 98.19 92 ALA A N 1
ATOM 729 C CA . ALA A 1 92 ? -8.219 -6.095 7.382 1.00 98.19 92 ALA A CA 1
ATOM 730 C C . ALA A 1 92 ? -7.334 -4.851 7.200 1.00 98.19 92 ALA A C 1
ATOM 732 O O . ALA A 1 92 ? -6.124 -4.976 7.004 1.00 98.19 92 ALA A O 1
ATOM 733 N N . ALA A 1 93 ? -7.915 -3.652 7.315 1.00 98.62 93 ALA A N 1
ATOM 734 C CA . ALA A 1 93 ? -7.162 -2.402 7.284 1.00 98.62 93 ALA A CA 1
ATOM 735 C C . ALA A 1 93 ? -6.146 -2.331 8.432 1.00 98.62 93 ALA A C 1
ATOM 737 O O . ALA A 1 93 ? -4.980 -2.014 8.201 1.00 98.62 93 ALA A O 1
ATOM 738 N N . LEU A 1 94 ? -6.566 -2.681 9.652 1.00 98.12 94 LEU A N 1
ATOM 739 C CA . LEU A 1 94 ? -5.695 -2.709 10.823 1.00 98.12 94 LEU A CA 1
ATOM 740 C C . LEU A 1 94 ? -4.528 -3.680 10.624 1.00 98.12 94 LEU A C 1
ATOM 742 O O . LEU A 1 94 ? -3.383 -3.286 10.831 1.00 98.12 94 LEU A O 1
ATOM 746 N N . SER A 1 95 ? -4.794 -4.907 10.166 1.00 97.44 95 SER A N 1
ATOM 747 C CA . SER A 1 95 ? -3.732 -5.876 9.869 1.00 97.44 95 SER A CA 1
ATOM 748 C C . SER A 1 95 ? -2.767 -5.372 8.792 1.00 97.44 95 SER A C 1
ATOM 750 O O . SER A 1 95 ? -1.556 -5.546 8.917 1.00 97.44 95 SER A O 1
ATOM 752 N N . ALA A 1 96 ? -3.275 -4.713 7.747 1.00 96.88 96 ALA A N 1
ATOM 753 C CA . ALA A 1 96 ? -2.437 -4.150 6.692 1.00 96.88 96 ALA A CA 1
ATOM 754 C C . ALA A 1 96 ? -1.536 -3.010 7.197 1.00 96.88 96 ALA A C 1
ATOM 756 O O . ALA A 1 96 ? -0.378 -2.936 6.787 1.00 96.88 96 ALA A O 1
ATOM 757 N N . PHE A 1 97 ? -2.037 -2.153 8.093 1.00 97.69 97 PHE A N 1
ATOM 758 C CA . PHE A 1 97 ? -1.240 -1.092 8.712 1.00 97.69 97 PHE A CA 1
ATOM 759 C C . PHE A 1 97 ? -0.237 -1.623 9.735 1.00 97.69 97 PHE A C 1
ATOM 761 O O . PHE A 1 97 ? 0.875 -1.115 9.793 1.00 97.69 97 PHE A O 1
ATOM 768 N N . GLN A 1 98 ? -0.592 -2.650 10.511 1.00 97.25 98 GLN A N 1
ATOM 769 C CA . GLN A 1 98 ? 0.342 -3.305 11.432 1.00 97.25 98 GLN A CA 1
ATOM 770 C C . GLN A 1 98 ? 1.532 -3.886 10.676 1.00 97.25 98 GLN A C 1
ATOM 772 O O . GLN A 1 98 ? 2.669 -3.594 11.023 1.00 97.25 98 GLN A O 1
ATOM 777 N N . LYS A 1 99 ? 1.275 -4.584 9.564 1.00 93.19 99 LYS A N 1
ATOM 778 C CA . LYS A 1 99 ? 2.343 -5.104 8.707 1.00 93.19 99 LYS A CA 1
ATOM 779 C C . LYS A 1 99 ? 3.316 -4.011 8.247 1.00 93.19 99 LYS A C 1
ATOM 781 O O . LYS A 1 99 ? 4.508 -4.261 8.201 1.00 93.19 99 LYS A O 1
ATOM 786 N N . LEU A 1 100 ? 2.822 -2.811 7.937 1.00 92.50 100 LEU A N 1
ATOM 787 C CA . LEU A 1 100 ? 3.672 -1.682 7.544 1.00 92.50 100 LEU A CA 1
ATOM 788 C C . LEU A 1 100 ? 4.548 -1.152 8.695 1.00 92.50 100 LEU A C 1
ATOM 790 O O . LEU A 1 100 ? 5.607 -0.598 8.438 1.00 92.50 100 LEU A O 1
ATOM 794 N N . LEU A 1 101 ? 4.087 -1.261 9.944 1.00 92.25 101 LEU A N 1
ATOM 795 C CA . LEU A 1 101 ? 4.815 -0.793 11.130 1.00 92.25 101 LEU A CA 1
ATOM 796 C C . LEU A 1 101 ? 5.823 -1.821 11.661 1.00 92.25 101 LEU A C 1
ATOM 798 O O . LEU A 1 101 ? 6.744 -1.437 12.378 1.00 92.25 101 LEU A O 1
ATOM 802 N N . ASP A 1 102 ? 5.612 -3.098 11.343 1.00 89.94 102 ASP A N 1
ATOM 803 C CA . ASP A 1 102 ? 6.442 -4.218 11.790 1.00 89.94 102 ASP A CA 1
ATOM 804 C C . ASP A 1 102 ? 7.622 -4.524 10.834 1.00 89.94 102 ASP A C 1
ATOM 806 O O . ASP A 1 102 ? 8.484 -5.336 11.183 1.00 89.94 102 ASP A O 1
ATOM 810 N N . GLU A 1 103 ? 7.658 -3.905 9.644 1.00 69.62 103 GLU A N 1
ATOM 811 C CA . GLU A 1 103 ? 8.770 -3.948 8.666 1.00 69.62 103 GLU A CA 1
ATOM 812 C C . GLU A 1 103 ? 9.897 -2.955 9.009 1.00 69.62 103 GLU A C 1
ATOM 814 O O . GLU A 1 103 ? 11.080 -3.359 8.900 1.00 69.62 103 GLU A O 1
#

Foldseek 3Di:
DPPVVVCVVVVVVVVCVVVVVVVPPDDDPVPVLVVQLVVLQVVLVVCVVVLVLVSSLVSLVSSCVSDPPDPSNLVSLLSNLVSCVSVVNNVSSVVSVVVSVVD

Radius of gyration: 24.5 Å; chains: 1; bounding box: 81×21×36 Å

Secondary structure (DSSP, 8-state):
--SHHHHHHHHHHHHHHHHHHGGGSSSSSHHHHHHHHHHHHHHHHHHHHTT-HHHHHHHHHHHHHHSTTSHHHHHHHHHHHHHHHHTT-HHHHHHHHHHHHH-

Sequence (103 aa):
MKRVTLISLKVCWIFVIVLGLSVLSFADTESGTNTEAEQHFEKANELLKRMDYEAAIAEYNKVVTMSSNSKIAQDAQYWIGQSYFRAGQFDAALSAFQKLLDE

pLDDT: mean 82.14, std 19.58, range [45.66, 98.75]